Protein AF-A0A2S8IQ41-F1 (afdb_monomer_lite)

Foldseek 3Di:
DDDDDDDDDDPPDPPPDDDPDDDDDDDPVRVCVVPPDDDDDPDDVVQLDDLVVVLVVCCDPPNPDPDPVVSVVVSVLSVLVVVLLVVFDDNTSVNSCVRQCLVVDPHSVVSSDPPPPVPPPPPD

Structure (mmCIF, N/CA/C/O backbone):
data_AF-A0A2S8IQ41-F1
#
_entry.id   AF-A0A2S8IQ41-F1
#
loop_
_atom_site.group_PDB
_atom_site.id
_atom_site.type_symbol
_atom_site.label_atom_id
_atom_site.label_alt_id
_atom_site.label_comp_id
_atom_site.label_asym_id
_atom_site.label_entity_id
_atom_site.label_seq_id
_atom_site.pdbx_PDB_ins_code
_atom_site.Cartn_x
_atom_site.Cartn_y
_atom_site.Cartn_z
_atom_site.occupancy
_atom_site.B_iso_or_equiv
_atom_site.auth_seq_id
_atom_site.auth_comp_id
_atom_site.auth_asym_id
_atom_site.auth_atom_id
_atom_site.pdbx_PDB_model_num
ATOM 1 N N . MET A 1 1 ? 33.871 23.250 96.349 1.00 35.62 1 MET A N 1
ATOM 2 C CA . MET A 1 1 ? 34.545 22.474 95.289 1.00 35.62 1 MET A CA 1
ATOM 3 C C . MET A 1 1 ? 33.734 22.631 94.008 1.00 35.62 1 MET A C 1
ATOM 5 O O . MET A 1 1 ? 32.622 22.134 93.955 1.00 35.62 1 MET A O 1
ATOM 9 N N . THR A 1 2 ? 34.236 23.470 93.092 1.00 36.25 2 THR A N 1
ATOM 10 C CA . THR A 1 2 ? 34.365 23.299 91.620 1.00 36.25 2 THR A CA 1
ATOM 11 C C . THR A 1 2 ? 33.747 22.002 91.050 1.00 36.25 2 THR A C 1
ATOM 13 O O . THR A 1 2 ? 33.985 20.958 91.639 1.00 36.25 2 THR A O 1
ATOM 16 N N . ASN A 1 3 ? 33.025 21.918 89.925 1.00 27.91 3 ASN A N 1
ATOM 17 C CA . ASN A 1 3 ? 32.795 22.794 88.769 1.00 27.91 3 ASN A CA 1
ATOM 18 C C . ASN A 1 3 ? 31.501 22.368 88.035 1.00 27.91 3 ASN A C 1
ATOM 20 O O . ASN A 1 3 ? 30.958 21.300 88.307 1.00 27.91 3 ASN A O 1
ATOM 24 N N . ALA A 1 4 ? 31.081 23.202 87.085 1.00 39.66 4 ALA A N 1
ATOM 25 C CA . ALA A 1 4 ? 29.966 23.041 86.150 1.00 39.66 4 ALA A CA 1
ATOM 26 C C . ALA A 1 4 ? 29.995 21.767 85.280 1.00 39.66 4 ALA A C 1
ATOM 28 O O . ALA A 1 4 ? 31.073 21.279 84.955 1.00 39.66 4 ALA A O 1
ATOM 29 N N . ASP A 1 5 ? 28.823 21.351 84.782 1.00 33.94 5 ASP A N 1
ATOM 30 C CA . ASP A 1 5 ? 28.683 20.900 83.391 1.00 33.94 5 ASP A CA 1
ATOM 31 C C . ASP A 1 5 ? 27.262 21.173 82.862 1.00 33.94 5 ASP A C 1
ATOM 33 O O . ASP A 1 5 ? 26.278 21.149 83.604 1.00 33.94 5 ASP A O 1
ATOM 37 N N . SER A 1 6 ? 27.191 21.523 81.582 1.00 39.38 6 SER A N 1
ATOM 38 C CA . SER A 1 6 ? 26.037 22.088 80.888 1.00 39.38 6 SER A CA 1
ATOM 39 C C . SER A 1 6 ? 25.515 21.072 79.887 1.00 39.38 6 SER A C 1
ATOM 41 O O . SER A 1 6 ? 26.280 20.649 79.029 1.00 39.38 6 SER A O 1
ATOM 43 N N . GLN A 1 7 ? 24.212 20.792 79.861 1.00 41.09 7 GLN A N 1
ATOM 44 C CA . GLN A 1 7 ? 23.567 20.314 78.635 1.00 41.09 7 GLN A CA 1
ATOM 45 C C . GLN A 1 7 ? 22.156 20.888 78.517 1.00 41.09 7 GLN A C 1
ATOM 47 O O . GLN A 1 7 ? 21.250 20.597 79.295 1.00 41.09 7 GLN A O 1
ATOM 52 N N . VAL A 1 8 ? 22.017 21.730 77.500 1.00 38.09 8 VAL A N 1
ATOM 53 C CA . VAL A 1 8 ? 20.780 22.273 76.955 1.00 38.09 8 VAL A CA 1
ATOM 54 C C . VAL A 1 8 ? 20.160 21.176 76.091 1.00 38.09 8 VAL A C 1
ATOM 56 O O . VAL A 1 8 ? 20.741 20.811 75.073 1.00 38.09 8 VAL A O 1
ATOM 59 N N . LEU A 1 9 ? 18.995 20.644 76.463 1.00 38.97 9 LEU A N 1
ATOM 60 C CA . LEU A 1 9 ? 18.209 19.804 75.558 1.00 38.97 9 LEU A CA 1
ATOM 61 C C . LEU A 1 9 ? 17.144 20.673 74.892 1.00 38.97 9 LEU A C 1
ATOM 63 O O . LEU A 1 9 ? 16.112 20.996 75.476 1.00 38.97 9 LEU A O 1
ATOM 67 N N . LEU A 1 10 ? 17.467 21.079 73.661 1.00 37.62 10 LEU A N 1
ATOM 68 C CA . LEU A 1 10 ? 16.552 21.645 72.679 1.00 37.62 10 LEU A CA 1
ATOM 69 C C . LEU A 1 10 ? 15.316 20.745 72.555 1.00 37.62 10 LEU A C 1
ATOM 71 O O . LEU A 1 10 ? 15.414 19.593 72.129 1.00 37.62 10 LEU A O 1
ATOM 75 N N . THR A 1 11 ? 14.144 21.298 72.853 1.00 39.16 11 THR A N 1
ATOM 76 C CA . TH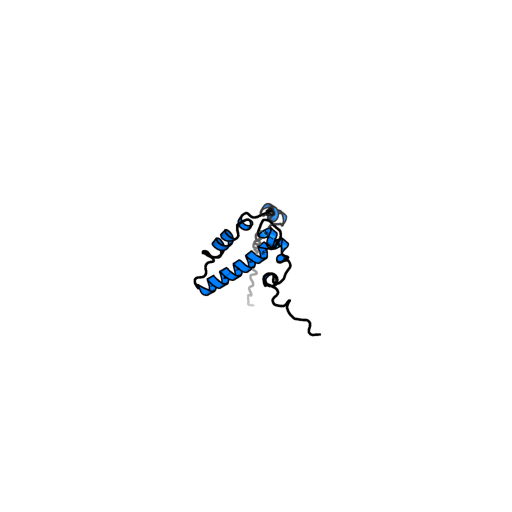R A 1 11 ? 12.862 20.747 72.418 1.00 39.16 11 THR A CA 1
ATOM 77 C C . THR A 1 11 ? 12.813 20.835 70.893 1.00 39.16 11 THR A C 1
ATOM 79 O O . THR A 1 11 ? 12.458 21.868 70.328 1.00 39.16 11 THR A O 1
ATOM 82 N N . GLY A 1 12 ? 13.223 19.765 70.214 1.00 38.81 12 GLY A N 1
ATOM 83 C CA . GLY A 1 12 ? 12.974 19.587 68.791 1.00 38.81 12 GLY A CA 1
ATOM 84 C C . GLY A 1 12 ? 11.474 19.435 68.581 1.00 38.81 12 GLY A C 1
ATOM 85 O O . GLY A 1 12 ? 10.923 18.357 6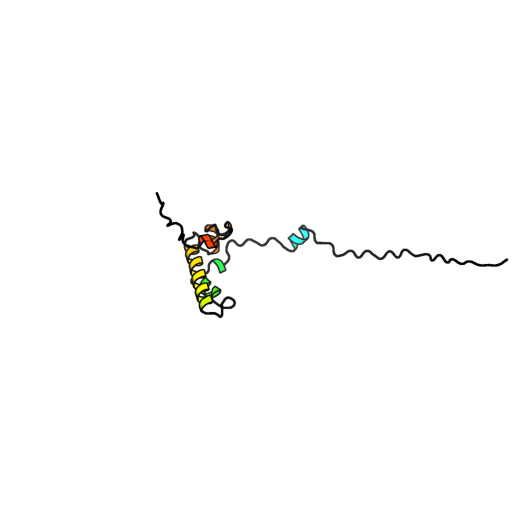8.787 1.00 38.81 12 GLY A O 1
ATOM 86 N N . ALA A 1 13 ? 10.809 20.530 68.216 1.00 42.66 13 ALA A N 1
ATOM 87 C CA . ALA A 1 13 ? 9.475 20.476 67.653 1.00 42.66 13 ALA A CA 1
ATOM 88 C C . ALA A 1 13 ? 9.512 19.526 66.448 1.00 42.66 13 ALA A C 1
ATOM 90 O O . ALA A 1 13 ? 10.299 19.717 65.521 1.00 42.66 13 ALA A O 1
ATOM 91 N N . THR A 1 14 ? 8.684 18.485 66.478 1.00 43.66 14 THR A N 1
ATOM 92 C CA . THR A 1 14 ? 8.360 17.675 65.306 1.00 43.66 14 THR A CA 1
ATOM 93 C C . THR A 1 14 ? 7.646 18.565 64.295 1.00 43.66 14 THR A C 1
ATOM 95 O O . THR A 1 14 ? 6.417 18.645 64.286 1.00 43.66 14 THR A O 1
ATOM 98 N N . ASP A 1 15 ? 8.423 19.255 63.463 1.00 43.09 15 ASP A N 1
ATOM 99 C CA . ASP A 1 15 ? 7.937 19.867 62.235 1.00 43.09 15 ASP A CA 1
ATOM 100 C C . ASP A 1 15 ? 7.572 18.726 61.280 1.00 43.09 15 ASP A C 1
ATOM 102 O O . ASP A 1 15 ? 8.413 18.115 60.617 1.00 43.09 15 ASP A O 1
ATOM 106 N N . THR A 1 16 ? 6.298 18.341 61.312 1.00 48.59 16 THR A N 1
ATOM 107 C CA . THR A 1 16 ? 5.740 17.403 60.343 1.00 48.59 16 THR A CA 1
ATOM 108 C C . THR A 1 16 ? 5.569 18.176 59.045 1.00 48.59 16 THR A C 1
ATOM 110 O O . THR A 1 16 ? 4.536 18.804 58.817 1.00 48.59 16 THR A O 1
ATOM 113 N N . ALA A 1 17 ? 6.598 18.145 58.199 1.00 53.59 17 ALA A N 1
ATOM 114 C CA . ALA A 1 17 ? 6.483 18.594 56.822 1.00 53.59 17 ALA A CA 1
ATOM 115 C C . ALA A 1 17 ? 5.286 17.876 56.159 1.00 53.59 17 ALA A C 1
ATOM 117 O O . ALA A 1 17 ? 5.178 16.648 56.269 1.00 53.59 17 ALA A O 1
ATOM 118 N N . PRO A 1 18 ? 4.367 18.587 55.481 1.00 54.59 18 PRO A N 1
ATOM 119 C CA . PRO A 1 18 ? 3.251 17.937 54.815 1.00 54.59 18 PRO A CA 1
ATOM 120 C C . PRO A 1 18 ? 3.789 17.052 53.690 1.00 54.59 18 PRO A C 1
ATOM 122 O O . PRO A 1 18 ? 4.511 17.505 52.799 1.00 54.59 18 PRO A O 1
ATOM 125 N N . ALA A 1 19 ? 3.421 15.771 53.728 1.00 59.91 19 ALA A N 1
ATOM 126 C CA . ALA A 1 19 ? 3.665 14.845 52.637 1.00 59.91 19 ALA A CA 1
ATOM 127 C C . ALA A 1 19 ? 3.055 15.429 51.354 1.00 59.91 19 ALA A C 1
ATOM 129 O O . ALA A 1 19 ? 1.835 15.551 51.224 1.00 59.91 19 ALA A O 1
ATOM 130 N N . THR A 1 20 ? 3.910 15.814 50.406 1.00 56.78 20 THR A N 1
ATOM 131 C CA . THR A 1 20 ? 3.473 16.251 49.081 1.00 56.78 20 THR A CA 1
ATOM 132 C C . THR A 1 20 ? 2.843 15.049 48.390 1.00 56.78 20 THR A C 1
ATOM 134 O O . THR A 1 20 ? 3.527 14.164 47.879 1.00 56.78 20 THR A O 1
ATOM 137 N N . THR A 1 21 ? 1.515 14.990 48.428 1.00 63.25 21 THR A N 1
ATOM 138 C CA . THR A 1 21 ? 0.736 14.008 47.681 1.00 63.25 21 THR A CA 1
ATOM 139 C C . THR A 1 21 ? 0.856 14.389 46.211 1.00 63.25 21 THR A C 1
ATOM 141 O O . THR A 1 21 ? 0.283 15.385 45.774 1.00 63.25 21 THR A O 1
ATOM 144 N N . GLY A 1 22 ? 1.661 13.640 45.454 1.00 65.94 22 GLY A N 1
ATOM 145 C CA . GLY A 1 22 ? 1.696 13.770 43.999 1.00 65.94 22 GLY A CA 1
ATOM 146 C C . GLY A 1 22 ? 0.293 13.560 43.410 1.00 65.94 22 GLY A C 1
ATOM 147 O O . GLY A 1 22 ? -0.539 12.901 44.040 1.00 65.94 22 GLY A O 1
ATOM 148 N N . PRO A 1 23 ? -0.006 14.111 42.222 1.00 71.94 23 PRO A N 1
ATOM 149 C CA . PRO A 1 23 ? -1.334 13.992 41.636 1.00 71.94 23 PRO A CA 1
ATOM 150 C C . PRO A 1 23 ? -1.726 12.515 41.509 1.00 71.94 23 PRO A C 1
ATOM 152 O O . PRO A 1 23 ? -0.977 11.698 40.967 1.00 71.94 23 PRO A O 1
ATOM 155 N N . ALA A 1 24 ? -2.900 12.174 42.043 1.00 78.69 24 ALA A N 1
ATOM 156 C CA . ALA A 1 24 ? -3.437 10.825 41.973 1.00 78.69 24 ALA A CA 1
ATOM 157 C C . ALA A 1 24 ? -3.587 10.403 40.505 1.00 78.69 24 ALA A C 1
ATOM 159 O O . ALA A 1 24 ? -4.103 11.158 39.678 1.00 78.69 24 ALA A O 1
ATOM 160 N N . LYS A 1 25 ? -3.128 9.190 40.174 1.00 85.19 25 LYS A N 1
ATOM 161 C CA . LYS A 1 25 ? -3.297 8.646 38.824 1.00 85.19 25 LYS A CA 1
ATOM 162 C C . LYS A 1 25 ? -4.793 8.495 38.527 1.00 85.19 25 LYS A C 1
ATOM 164 O O . LYS A 1 25 ? -5.523 7.997 39.387 1.00 85.19 25 LYS A O 1
ATOM 169 N N . PRO A 1 26 ? -5.249 8.885 37.329 1.00 86.38 26 PRO A N 1
ATOM 170 C CA . PRO A 1 26 ? -6.642 8.727 36.954 1.00 86.38 26 PRO A CA 1
ATOM 171 C C . PRO A 1 26 ? -7.038 7.251 36.932 1.00 86.38 26 PRO A C 1
ATOM 173 O O . PRO A 1 26 ? -6.266 6.376 36.535 1.00 86.38 26 PRO A O 1
ATOM 176 N N . THR A 1 27 ? -8.264 6.983 37.366 1.00 91.44 27 THR A N 1
ATOM 177 C CA . THR A 1 27 ? -8.857 5.643 37.323 1.00 91.44 27 THR A CA 1
ATOM 178 C C . THR A 1 27 ? -9.154 5.222 35.882 1.00 91.44 27 THR A C 1
ATOM 180 O O . THR A 1 27 ? -9.333 6.061 34.999 1.00 91.44 27 THR A O 1
ATOM 183 N N . GLY A 1 28 ? -9.283 3.914 35.633 1.00 89.06 28 GLY A N 1
ATOM 184 C CA . GLY A 1 28 ? -9.660 3.403 34.308 1.00 89.06 28 GLY A CA 1
ATOM 185 C C . GLY A 1 28 ? -10.984 3.981 33.786 1.00 89.06 28 GLY A C 1
ATOM 186 O O . GLY A 1 28 ? -11.098 4.278 32.602 1.00 89.06 28 GLY A O 1
ATOM 187 N N . ALA A 1 29 ? -11.954 4.234 34.671 1.00 90.12 29 ALA A N 1
ATOM 188 C CA . ALA A 1 29 ? -13.215 4.882 34.310 1.00 90.12 29 ALA A CA 1
ATOM 189 C C . ALA A 1 29 ? -13.018 6.342 33.870 1.00 90.12 29 ALA A C 1
ATOM 191 O O . ALA A 1 29 ? -13.592 6.763 32.870 1.00 90.12 29 ALA A O 1
ATOM 192 N N . GLN A 1 30 ? -12.164 7.103 34.567 1.00 93.62 30 GLN A N 1
ATOM 193 C CA . GLN A 1 30 ? -11.811 8.468 34.157 1.00 93.62 30 GLN A CA 1
ATOM 194 C C . GLN A 1 30 ? -11.106 8.476 32.796 1.00 93.62 30 GLN A C 1
ATOM 196 O O . GLN A 1 30 ? -11.421 9.311 31.952 1.00 93.62 30 GLN A O 1
ATOM 201 N N . LEU A 1 31 ? -10.219 7.506 32.548 1.00 93.12 31 LEU A N 1
ATOM 202 C CA . LEU A 1 31 ? -9.566 7.349 31.249 1.00 93.12 31 LEU A CA 1
ATOM 203 C C . LEU A 1 31 ? -10.558 7.019 30.131 1.00 93.12 31 LEU A C 1
ATOM 205 O O . LEU A 1 31 ? -10.435 7.591 29.057 1.00 93.12 31 LEU A O 1
ATOM 209 N N . LEU A 1 32 ? -11.551 6.159 30.362 1.00 92.06 32 LEU A N 1
ATOM 210 C CA . LEU A 1 32 ? -12.576 5.848 29.354 1.00 92.06 32 LEU A CA 1
ATOM 211 C C . LEU A 1 32 ? -13.488 7.042 29.050 1.00 92.06 32 LEU A C 1
ATOM 213 O O . LEU A 1 32 ? -13.902 7.213 27.905 1.00 92.06 32 LEU A O 1
ATOM 217 N N . THR A 1 33 ? -13.767 7.887 30.044 1.00 92.56 33 THR A N 1
ATOM 218 C CA . THR A 1 33 ? -14.503 9.142 29.834 1.00 92.56 33 THR A CA 1
ATOM 219 C C . THR A 1 33 ? -13.698 10.131 28.989 1.00 92.56 33 THR A C 1
ATOM 221 O O . THR A 1 33 ? -14.260 10.793 28.120 1.00 92.56 33 THR A O 1
ATOM 224 N N . TRP A 1 34 ? -12.386 10.241 29.219 1.00 94.81 34 TRP A N 1
ATOM 225 C CA . TRP A 1 34 ? -11.517 11.152 28.459 1.00 94.81 34 TRP A CA 1
ATOM 226 C C . TRP A 1 34 ? -11.118 10.609 27.085 1.00 94.81 34 TRP A C 1
ATOM 228 O O . TRP A 1 34 ? -10.917 11.379 26.147 1.00 94.81 34 TRP A O 1
ATOM 238 N N . PHE A 1 35 ? -11.014 9.290 26.963 1.00 92.25 35 PHE A N 1
ATOM 239 C CA . PHE A 1 35 ? -10.594 8.578 25.764 1.00 92.25 35 PHE A CA 1
ATOM 240 C C . PHE A 1 35 ? -11.631 7.505 25.424 1.00 92.25 35 PHE A C 1
ATOM 242 O O . PHE A 1 35 ? -11.372 6.311 25.617 1.00 92.25 35 PHE A O 1
ATOM 249 N N . PRO A 1 36 ? -12.813 7.907 24.920 1.00 91.62 36 PRO A N 1
ATOM 250 C CA . PRO A 1 36 ? -13.804 6.944 24.469 1.00 91.62 36 PRO A CA 1
ATOM 251 C C . PRO A 1 36 ? -13.198 6.025 23.391 1.00 91.62 36 PRO A C 1
ATOM 253 O O . PRO A 1 36 ? -12.345 6.475 22.611 1.00 91.62 36 PRO A O 1
ATOM 256 N N . PRO A 1 37 ? -13.618 4.745 23.316 1.00 88.75 37 PRO A N 1
ATOM 257 C CA . PRO A 1 37 ? -13.144 3.821 22.294 1.00 88.75 37 PRO A CA 1
ATOM 258 C C . PRO A 1 37 ? -13.282 4.429 20.900 1.00 88.75 37 PRO A C 1
ATOM 260 O O . PR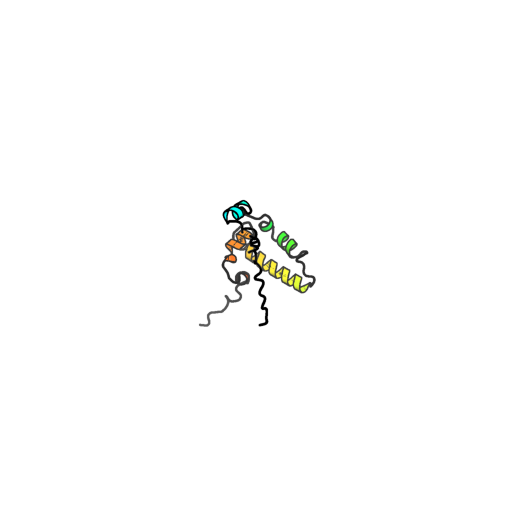O A 1 37 ? -14.341 4.945 20.537 1.00 88.75 37 PRO A O 1
ATOM 263 N N . ARG A 1 38 ? -12.207 4.380 20.106 1.00 87.56 38 ARG A N 1
ATOM 264 C CA . ARG A 1 38 ? -12.266 4.884 18.733 1.00 87.56 38 ARG A CA 1
ATOM 265 C C . ARG A 1 38 ? -13.268 4.033 17.948 1.00 87.56 38 ARG A C 1
ATOM 267 O O . ARG A 1 38 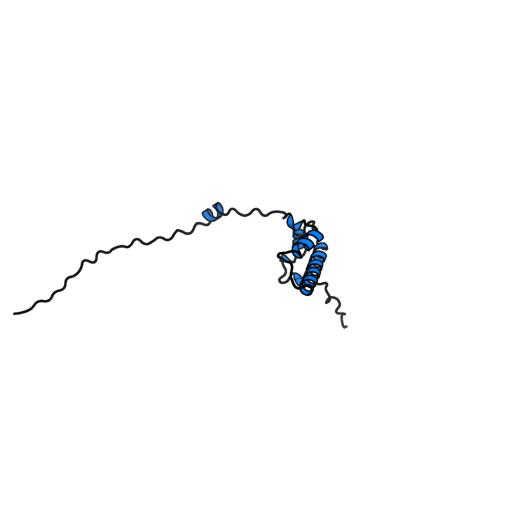? -13.143 2.806 17.978 1.00 87.56 38 ARG A O 1
ATOM 274 N N . PRO A 1 39 ? -14.227 4.644 17.234 1.00 83.75 39 PRO A N 1
ATOM 275 C CA . PRO A 1 39 ? -15.081 3.887 16.337 1.00 83.75 39 PRO A CA 1
ATOM 276 C C . PRO A 1 39 ? -14.207 3.190 15.290 1.00 83.75 39 PRO A C 1
ATOM 278 O O . PRO A 1 39 ? -13.301 3.794 14.710 1.00 83.75 39 PRO A O 1
ATOM 281 N N . VAL A 1 40 ? -14.462 1.903 15.069 1.00 79.31 40 VAL A N 1
ATOM 282 C CA . VAL A 1 40 ? -13.758 1.125 14.050 1.00 79.31 40 VAL A CA 1
ATOM 283 C C . VAL A 1 40 ? -14.421 1.413 12.709 1.00 79.31 40 VAL A C 1
ATOM 285 O O . VAL A 1 40 ? -15.519 0.932 12.439 1.00 79.31 40 VAL A O 1
ATOM 288 N N . SER A 1 41 ? -13.774 2.221 11.868 1.00 80.06 41 SER A N 1
ATOM 289 C CA . SER A 1 41 ? -14.287 2.507 10.525 1.00 80.06 41 SER A CA 1
ATOM 290 C C . SER A 1 41 ? -14.320 1.237 9.669 1.00 80.06 41 SER A C 1
ATOM 292 O O . SER A 1 41 ? -13.331 0.502 9.602 1.00 80.06 41 SER A O 1
ATOM 294 N N . ALA A 1 42 ? -15.442 1.006 8.982 1.00 75.56 42 ALA A N 1
ATOM 295 C CA . ALA A 1 42 ? -15.631 -0.150 8.101 1.00 75.56 42 ALA A CA 1
ATOM 296 C C . ALA A 1 42 ? -14.713 -0.111 6.863 1.00 75.56 42 ALA A C 1
ATOM 298 O O . ALA A 1 42 ? -14.169 -1.143 6.465 1.00 75.56 42 ALA A O 1
ATOM 299 N N . SER A 1 43 ? -14.498 1.080 6.299 1.00 75.38 43 SER A N 1
ATOM 300 C CA . SER A 1 43 ? -13.510 1.362 5.256 1.00 75.38 43 SER A CA 1
ATOM 301 C C . SER A 1 43 ? -12.865 2.724 5.495 1.00 75.38 43 SER A C 1
ATOM 303 O O . SER A 1 43 ? -13.353 3.544 6.281 1.00 75.38 43 SER A O 1
ATOM 305 N N . TRP A 1 44 ? -11.704 2.937 4.882 1.00 83.69 44 TRP A N 1
ATOM 306 C CA . TRP A 1 44 ? -10.982 4.203 4.921 1.00 83.69 44 TRP A CA 1
ATOM 307 C C . TRP A 1 44 ? -10.898 4.704 3.477 1.00 83.69 44 TRP A C 1
ATOM 309 O O . TRP A 1 44 ? -10.373 3.966 2.650 1.00 83.69 44 TRP A O 1
ATOM 319 N N . PRO A 1 45 ? -11.324 5.935 3.141 1.00 84.38 45 PRO A N 1
ATOM 320 C C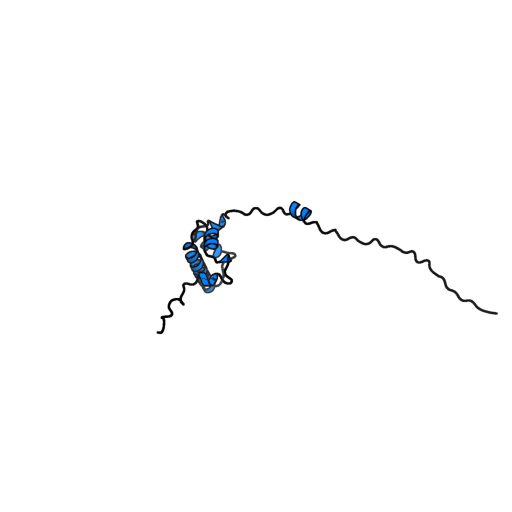A . PRO A 1 45 ? -11.375 6.387 1.743 1.00 84.38 45 PRO A CA 1
ATOM 321 C C . PRO A 1 45 ? -10.045 6.242 0.987 1.00 84.38 45 PRO A C 1
ATOM 323 O O . PRO A 1 45 ? -10.006 5.942 -0.201 1.00 84.38 45 PRO A O 1
ATOM 326 N N . ALA A 1 46 ? -8.917 6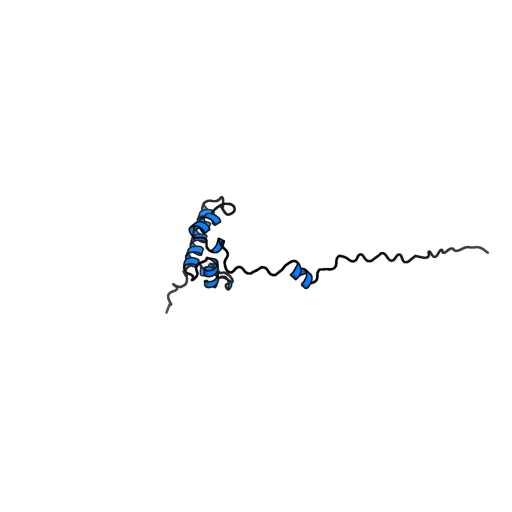.383 1.691 1.00 86.62 46 ALA A N 1
ATOM 327 C CA . ALA A 1 46 ? -7.591 6.192 1.112 1.00 86.62 46 ALA A CA 1
ATOM 328 C C . ALA A 1 46 ? -7.341 4.762 0.587 1.00 86.62 46 ALA A C 1
ATOM 330 O O . ALA A 1 46 ? -6.530 4.590 -0.322 1.00 86.62 46 ALA A O 1
ATOM 331 N N . THR A 1 47 ? -8.017 3.748 1.137 1.00 89.19 47 THR A N 1
ATOM 332 C CA . THR A 1 47 ? -7.866 2.340 0.741 1.00 89.19 47 THR A CA 1
ATOM 333 C C . THR A 1 47 ? -8.747 1.967 -0.449 1.00 89.19 47 THR A C 1
ATOM 335 O O . THR A 1 47 ? -8.539 0.912 -1.038 1.00 89.19 47 THR A O 1
ATOM 338 N N . GLU A 1 48 ? -9.669 2.838 -0.854 1.00 92.44 48 GLU A N 1
ATOM 339 C CA . GLU A 1 48 ? -10.486 2.700 -2.070 1.00 92.44 48 GLU A CA 1
ATOM 340 C C . GLU A 1 48 ? -9.822 3.355 -3.294 1.00 92.44 48 GLU A C 1
ATOM 342 O O . GLU A 1 48 ? -10.311 3.245 -4.414 1.00 92.44 48 GLU A O 1
ATOM 347 N N . ALA A 1 49 ? -8.678 4.019 -3.097 1.00 94.44 49 ALA A N 1
ATOM 348 C CA . ALA A 1 49 ? -7.940 4.675 -4.166 1.00 94.44 49 ALA A CA 1
ATOM 349 C C . ALA A 1 49 ? -7.539 3.695 -5.276 1.00 94.44 49 ALA A C 1
ATOM 351 O O . ALA A 1 49 ? -7.127 2.563 -5.020 1.00 94.44 49 ALA A O 1
ATOM 352 N N . SER A 1 50 ? -7.565 4.148 -6.522 1.00 94.25 50 SER A N 1
ATOM 353 C CA . SER A 1 50 ? -7.110 3.352 -7.658 1.00 94.25 50 SER A CA 1
ATOM 354 C C . SER A 1 50 ? -5.612 3.029 -7.574 1.00 94.25 50 SER A C 1
ATOM 356 O O . SER A 1 50 ? -4.819 3.702 -6.908 1.00 94.25 50 SER A O 1
ATOM 358 N N . ARG A 1 51 ? -5.182 2.014 -8.333 1.00 94.62 51 ARG A N 1
ATOM 359 C CA . ARG A 1 51 ? -3.760 1.646 -8.462 1.00 94.62 51 ARG A CA 1
ATOM 360 C C . ARG A 1 51 ? -2.885 2.839 -8.870 1.00 94.62 51 ARG A C 1
ATOM 362 O O . ARG A 1 51 ? -1.780 2.989 -8.354 1.00 94.62 51 ARG A O 1
ATOM 369 N N . ALA A 1 52 ? -3.367 3.666 -9.799 1.00 94.94 52 ALA A N 1
ATOM 370 C CA . ALA A 1 52 ? -2.636 4.829 -10.292 1.00 94.94 52 ALA A CA 1
ATOM 371 C C . ALA A 1 52 ? -2.483 5.904 -9.208 1.00 94.94 52 ALA A C 1
ATOM 373 O O . ALA A 1 52 ? -1.390 6.438 -9.031 1.00 94.94 52 ALA A O 1
ATOM 374 N N . GLU A 1 53 ? -3.540 6.167 -8.439 1.00 95.88 53 GLU A N 1
ATOM 375 C CA . GLU A 1 53 ? -3.492 7.120 -7.327 1.00 95.88 53 GLU A CA 1
ATOM 376 C C . GLU A 1 53 ? -2.545 6.660 -6.218 1.00 95.88 53 GLU A C 1
ATOM 378 O O . GLU A 1 53 ? -1.780 7.471 -5.696 1.00 95.88 53 GLU A O 1
ATOM 383 N N . VAL A 1 54 ? -2.541 5.364 -5.884 1.00 94.88 54 VAL A N 1
ATOM 384 C CA . VAL A 1 54 ? -1.588 4.812 -4.907 1.00 94.88 54 VAL A CA 1
ATOM 385 C C . VAL A 1 54 ? -0.150 4.985 -5.392 1.00 94.88 54 VAL A C 1
ATOM 387 O O . VAL A 1 54 ? 0.688 5.486 -4.645 1.00 94.88 54 VAL A O 1
ATOM 390 N N . LEU A 1 55 ? 0.141 4.630 -6.648 1.00 94.88 55 LEU A N 1
ATOM 391 C CA . LEU A 1 55 ? 1.475 4.819 -7.228 1.00 94.88 55 LEU A CA 1
ATOM 392 C C . LEU A 1 55 ? 1.897 6.289 -7.221 1.00 94.88 55 LEU A C 1
ATOM 394 O O . LEU A 1 55 ? 3.020 6.590 -6.826 1.00 94.88 55 LEU A O 1
ATOM 398 N N . GLY A 1 56 ? 1.004 7.192 -7.631 1.00 95.38 56 GLY A N 1
ATOM 399 C CA . GLY A 1 56 ? 1.274 8.626 -7.662 1.00 95.38 56 GLY A CA 1
ATOM 400 C C . GLY A 1 56 ? 1.636 9.164 -6.282 1.00 95.38 56 GLY A C 1
ATOM 401 O O . GLY A 1 56 ? 2.638 9.860 -6.145 1.00 95.38 56 GLY A O 1
ATOM 402 N N . ARG A 1 57 ? 0.882 8.782 -5.245 1.00 94.44 57 ARG A N 1
ATOM 403 C CA . ARG A 1 57 ? 1.157 9.194 -3.861 1.00 94.44 57 ARG A CA 1
ATOM 404 C C . ARG A 1 57 ? 2.489 8.639 -3.361 1.00 94.44 57 ARG A C 1
ATOM 406 O O . ARG A 1 57 ? 3.335 9.417 -2.944 1.00 94.44 57 ARG A O 1
ATOM 413 N N . VAL A 1 58 ? 2.709 7.324 -3.444 1.00 93.38 58 VAL A N 1
ATOM 414 C CA . VAL A 1 58 ? 3.886 6.671 -2.828 1.00 93.38 58 VAL A CA 1
ATOM 415 C C . VAL A 1 58 ? 5.200 7.005 -3.549 1.00 93.38 58 VAL A C 1
ATOM 417 O O . VAL A 1 58 ? 6.268 6.939 -2.943 1.00 93.38 58 VAL A O 1
ATOM 420 N N . LEU A 1 59 ? 5.150 7.376 -4.830 1.00 95.75 59 LEU A N 1
ATOM 421 C CA . LEU A 1 59 ? 6.339 7.776 -5.595 1.00 95.75 59 LEU A CA 1
ATOM 422 C C . LEU A 1 59 ? 6.623 9.284 -5.554 1.00 95.75 59 LEU A C 1
ATOM 424 O O . LEU A 1 59 ? 7.632 9.719 -6.109 1.00 95.75 59 LEU A O 1
ATOM 428 N N . SER A 1 60 ? 5.767 10.064 -4.894 1.00 95.75 60 SER A N 1
ATOM 429 C CA . SER A 1 60 ? 5.908 11.515 -4.745 1.00 95.75 60 SER A CA 1
ATOM 430 C C . SER A 1 60 ? 6.476 11.889 -3.374 1.00 95.75 60 SER A C 1
ATOM 432 O O . SER A 1 60 ? 6.506 11.076 -2.450 1.00 95.75 60 SER A O 1
ATOM 434 N N . ALA A 1 61 ? 6.938 13.133 -3.223 1.00 93.50 61 ALA A N 1
ATOM 435 C CA . ALA A 1 61 ? 7.363 13.665 -1.928 1.00 93.50 61 ALA A CA 1
ATOM 436 C C . ALA A 1 61 ? 6.233 13.551 -0.872 1.00 93.50 61 ALA A C 1
ATOM 438 O O . ALA A 1 61 ? 5.064 13.722 -1.224 1.00 93.50 61 ALA A O 1
ATOM 439 N N . PRO A 1 62 ? 6.550 13.268 0.409 1.00 94.00 62 PRO A N 1
ATOM 440 C CA . PRO A 1 62 ? 7.890 13.142 1.002 1.00 94.00 62 PRO A CA 1
ATOM 441 C C . PRO A 1 62 ? 8.525 11.749 0.841 1.00 94.00 62 PRO A C 1
ATOM 443 O O . PRO A 1 62 ? 9.595 11.495 1.384 1.00 94.00 62 PRO A O 1
ATOM 446 N N . TRP A 1 63 ? 7.879 10.829 0.123 1.00 94.12 63 TRP A N 1
ATOM 447 C CA . TRP A 1 63 ? 8.363 9.456 -0.051 1.00 94.12 63 TRP A CA 1
ATOM 448 C C . TRP A 1 63 ? 9.192 9.266 -1.319 1.00 94.12 63 TRP A C 1
ATOM 450 O O . TRP A 1 63 ? 9.670 8.165 -1.576 1.00 94.12 63 TRP A O 1
ATOM 460 N N . ALA A 1 64 ? 9.387 10.299 -2.129 1.00 94.88 64 ALA A N 1
ATOM 461 C CA . ALA A 1 64 ? 10.312 10.215 -3.242 1.00 94.88 64 ALA A CA 1
ATOM 462 C C . ALA A 1 64 ? 11.753 10.060 -2.720 1.00 94.88 64 ALA A C 1
ATOM 464 O O . ALA A 1 64 ? 12.169 10.766 -1.808 1.00 94.88 64 ALA A O 1
ATOM 465 N N . LEU A 1 65 ? 12.504 9.114 -3.282 1.00 95.75 65 LEU A N 1
ATOM 466 C CA . LEU A 1 65 ? 13.949 8.999 -3.100 1.00 95.75 65 LEU A CA 1
ATOM 467 C C . LEU A 1 65 ? 14.678 9.852 -4.145 1.00 95.75 65 LEU A C 1
ATOM 469 O O . LEU A 1 65 ? 14.270 9.891 -5.305 1.00 95.75 65 LEU A O 1
ATOM 473 N N . ASP A 1 66 ? 15.798 10.455 -3.755 1.00 96.19 66 ASP A N 1
ATOM 474 C CA . ASP A 1 66 ? 16.611 11.270 -4.669 1.00 96.19 66 ASP A CA 1
ATOM 475 C C . ASP A 1 66 ? 17.400 10.417 -5.670 1.00 96.19 66 ASP A C 1
ATOM 477 O O . ASP A 1 66 ? 17.685 10.842 -6.787 1.00 96.19 66 ASP A O 1
ATOM 481 N N . ASN A 1 67 ? 17.751 9.185 -5.285 1.00 97.19 67 ASN A N 1
ATOM 482 C CA . ASN A 1 67 ? 18.493 8.274 -6.148 1.00 97.19 67 ASN A CA 1
ATOM 483 C C . ASN A 1 67 ? 17.563 7.617 -7.196 1.00 97.19 67 ASN A C 1
ATOM 485 O O . ASN A 1 67 ? 16.659 6.866 -6.807 1.00 97.19 67 ASN A O 1
ATOM 489 N N . PRO A 1 68 ? 17.814 7.793 -8.512 1.00 96.06 68 PRO A N 1
ATOM 490 C CA . PRO A 1 68 ? 16.945 7.252 -9.560 1.00 96.06 68 PRO A CA 1
ATOM 491 C C . PRO A 1 68 ? 16.847 5.719 -9.577 1.00 96.06 68 PRO A C 1
ATOM 493 O O . PRO A 1 68 ? 15.766 5.171 -9.791 1.00 96.06 68 PRO A O 1
ATOM 496 N N . ASN A 1 69 ? 17.945 5.007 -9.306 1.00 97.31 69 ASN A N 1
ATOM 497 C CA . ASN A 1 69 ? 17.955 3.540 -9.291 1.00 97.31 69 ASN A CA 1
ATOM 498 C C . ASN A 1 69 ? 17.159 2.994 -8.099 1.00 97.31 69 ASN A C 1
ATOM 500 O O . ASN A 1 69 ? 16.381 2.042 -8.235 1.00 97.31 69 ASN A O 1
ATOM 504 N N . SER A 1 70 ? 17.298 3.633 -6.937 1.00 96.25 70 SER A N 1
ATOM 505 C CA . SER A 1 70 ? 16.501 3.306 -5.754 1.00 96.25 70 SER A CA 1
ATOM 506 C C . SER A 1 70 ? 15.018 3.608 -5.980 1.00 96.25 70 SER A C 1
ATOM 508 O O . SER A 1 70 ? 14.170 2.798 -5.598 1.00 96.25 70 SER A O 1
ATOM 510 N N . GLN A 1 71 ? 14.685 4.714 -6.659 1.00 96.88 71 GLN A N 1
ATOM 511 C CA . GLN A 1 71 ? 13.303 5.022 -7.045 1.00 96.88 71 GLN A CA 1
ATOM 512 C C . GLN A 1 71 ? 12.711 3.996 -7.994 1.00 96.88 71 GLN A C 1
ATOM 514 O O . GLN A 1 71 ? 11.571 3.565 -7.813 1.00 96.88 71 GLN A O 1
ATOM 519 N N . GLN A 1 72 ? 13.483 3.575 -8.991 1.00 96.50 72 GLN A N 1
ATOM 520 C CA . GLN A 1 72 ? 13.029 2.569 -9.935 1.00 96.50 72 GLN A CA 1
ATOM 521 C C . GLN A 1 72 ? 12.777 1.231 -9.231 1.00 96.50 72 GLN A C 1
ATOM 523 O O . GLN A 1 72 ? 11.731 0.612 -9.433 1.00 96.50 72 GLN A O 1
ATOM 528 N N . THR A 1 73 ? 13.678 0.821 -8.336 1.00 95.25 73 THR A N 1
ATOM 529 C CA . THR A 1 73 ? 13.499 -0.384 -7.510 1.00 95.25 73 THR A CA 1
ATOM 530 C C . THR A 1 73 ? 12.248 -0.280 -6.633 1.00 95.25 73 THR A C 1
ATOM 532 O O . THR A 1 73 ? 11.444 -1.213 -6.582 1.00 95.25 73 THR A O 1
ATOM 535 N N . ARG A 1 74 ? 12.022 0.880 -5.999 1.00 94.75 74 ARG A N 1
ATOM 536 C CA . ARG A 1 74 ? 10.814 1.161 -5.208 1.00 94.75 74 ARG A CA 1
ATOM 537 C C . ARG A 1 74 ? 9.546 1.043 -6.052 1.00 94.75 74 ARG A C 1
ATOM 539 O O . ARG A 1 74 ? 8.611 0.357 -5.642 1.00 94.75 74 ARG A O 1
ATOM 546 N N . ARG A 1 75 ? 9.523 1.650 -7.241 1.00 95.94 75 ARG A N 1
ATOM 547 C CA . ARG A 1 75 ? 8.399 1.556 -8.183 1.00 95.94 75 ARG A CA 1
ATOM 548 C C . ARG A 1 75 ? 8.082 0.104 -8.533 1.00 95.94 75 ARG A C 1
ATOM 550 O O . ARG A 1 75 ? 6.917 -0.281 -8.467 1.00 95.94 75 ARG A O 1
ATOM 557 N N . LEU A 1 76 ? 9.089 -0.699 -8.874 1.00 95.31 76 LEU A N 1
ATOM 558 C CA . LEU A 1 76 ? 8.897 -2.114 -9.210 1.00 95.31 76 LEU A CA 1
ATOM 559 C C . LEU A 1 76 ? 8.348 -2.917 -8.022 1.00 95.31 76 LEU A C 1
ATOM 561 O O . LEU A 1 76 ? 7.394 -3.674 -8.194 1.00 95.31 76 LEU A O 1
ATOM 565 N N . GLY A 1 77 ? 8.878 -2.697 -6.815 1.00 94.19 77 GLY A N 1
ATOM 566 C CA . GLY A 1 77 ? 8.379 -3.342 -5.598 1.00 94.19 77 GLY A CA 1
ATOM 567 C C . GLY A 1 77 ? 6.915 -3.000 -5.299 1.00 94.19 77 GLY A C 1
ATOM 568 O O . GLY A 1 77 ? 6.112 -3.894 -5.041 1.00 94.19 77 GLY A O 1
ATOM 569 N N . ILE A 1 78 ? 6.536 -1.723 -5.407 1.00 95.06 78 ILE A N 1
ATOM 570 C CA . ILE A 1 78 ? 5.144 -1.286 -5.211 1.00 95.06 78 ILE A CA 1
ATOM 571 C C . ILE A 1 78 ? 4.232 -1.915 -6.267 1.00 95.06 78 ILE A C 1
ATOM 573 O O . ILE A 1 78 ? 3.154 -2.407 -5.939 1.00 95.06 78 ILE A O 1
ATOM 577 N N . LEU A 1 79 ? 4.660 -1.943 -7.533 1.00 95.31 79 LEU A N 1
ATOM 578 C CA . LEU A 1 79 ? 3.887 -2.573 -8.601 1.00 95.31 79 LEU A CA 1
ATOM 579 C C . LEU A 1 79 ? 3.667 -4.067 -8.341 1.00 95.31 79 LEU A C 1
ATOM 581 O O . LEU A 1 79 ? 2.555 -4.538 -8.576 1.00 95.31 79 LEU A O 1
ATOM 585 N N . ALA A 1 80 ? 4.679 -4.786 -7.851 1.00 94.62 80 ALA A N 1
ATOM 586 C CA . ALA A 1 80 ? 4.562 -6.202 -7.510 1.00 94.62 80 ALA A CA 1
ATOM 587 C C . ALA A 1 80 ? 3.521 -6.429 -6.403 1.00 94.62 80 ALA A C 1
ATOM 589 O O . ALA A 1 80 ? 2.593 -7.216 -6.590 1.00 94.62 80 ALA A O 1
ATOM 590 N N . VAL A 1 81 ? 3.605 -5.669 -5.305 1.00 95.00 81 VAL A N 1
ATOM 591 C CA . VAL A 1 81 ? 2.647 -5.757 -4.189 1.00 95.00 81 VAL A CA 1
ATOM 592 C C . VAL A 1 81 ? 1.228 -5.413 -4.643 1.00 95.00 81 VAL A C 1
ATOM 594 O O . VAL A 1 81 ? 0.293 -6.152 -4.344 1.00 95.00 81 VAL A O 1
ATOM 597 N N . LEU A 1 82 ? 1.044 -4.330 -5.405 1.00 95.06 82 LEU A N 1
ATOM 598 C CA . LEU A 1 82 ? -0.284 -3.933 -5.884 1.00 95.06 82 LEU A CA 1
ATOM 599 C C . LEU A 1 82 ? -0.869 -4.949 -6.867 1.00 95.06 82 LEU A C 1
ATOM 601 O O . LEU A 1 82 ? -2.067 -5.210 -6.826 1.00 95.06 82 LEU A O 1
ATOM 605 N N . SER A 1 83 ? -0.046 -5.541 -7.738 1.00 94.94 83 SER A N 1
ATOM 606 C CA . SER A 1 83 ? -0.504 -6.595 -8.653 1.00 94.94 83 SER A CA 1
ATOM 607 C C . SER A 1 83 ? -0.932 -7.834 -7.882 1.00 94.94 83 SER A C 1
ATOM 609 O O . SER A 1 83 ? -1.991 -8.388 -8.152 1.00 94.94 83 SER A O 1
ATOM 611 N N . TRP A 1 84 ? -0.150 -8.223 -6.879 1.00 95.50 84 TRP A N 1
ATOM 612 C CA . TRP A 1 84 ? -0.483 -9.325 -5.993 1.00 95.50 84 TRP A CA 1
ATOM 613 C C . TRP A 1 84 ? -1.779 -9.070 -5.206 1.00 95.50 84 TRP A C 1
ATOM 615 O O . TRP A 1 84 ? -2.662 -9.927 -5.197 1.00 95.50 84 TRP A O 1
ATOM 625 N N . LEU A 1 85 ? -1.972 -7.878 -4.633 1.00 95.69 85 LEU A N 1
ATOM 626 C CA . LEU A 1 85 ? -3.220 -7.516 -3.945 1.00 95.69 85 LEU A CA 1
ATOM 627 C C . LEU A 1 85 ? -4.434 -7.500 -4.884 1.00 95.69 85 LEU A C 1
ATOM 629 O O . LEU A 1 85 ? -5.531 -7.879 -4.475 1.00 95.69 85 LEU A O 1
ATOM 633 N N . GLN A 1 86 ? -4.261 -7.119 -6.152 1.00 95.06 86 GLN A N 1
ATOM 634 C CA . GLN A 1 86 ? -5.343 -7.145 -7.144 1.00 95.06 86 GLN A CA 1
ATOM 635 C C . GLN A 1 86 ? -5.871 -8.557 -7.437 1.00 95.06 86 GLN A C 1
ATOM 637 O O . GLN A 1 86 ? -7.006 -8.692 -7.892 1.00 95.06 86 GLN A O 1
ATOM 642 N N . THR A 1 87 ? -5.099 -9.602 -7.129 1.00 94.94 87 THR A N 1
ATOM 643 C CA . THR A 1 87 ? -5.560 -10.997 -7.245 1.00 94.94 87 THR A CA 1
ATOM 644 C C . THR A 1 87 ? -6.478 -11.433 -6.099 1.00 94.94 87 THR A C 1
ATOM 646 O O . THR A 1 87 ? -7.110 -12.482 -6.182 1.00 94.94 87 THR A O 1
ATOM 649 N N . ARG A 1 88 ? -6.560 -10.648 -5.016 1.00 95.56 88 ARG A N 1
ATOM 650 C CA . ARG A 1 88 ? -7.373 -10.954 -3.832 1.00 95.56 88 ARG A CA 1
ATOM 651 C C . ARG A 1 88 ? -8.797 -10.437 -4.001 1.00 95.56 88 ARG A C 1
ATOM 653 O O . ARG A 1 88 ? -9.006 -9.413 -4.647 1.00 95.56 88 ARG A O 1
ATOM 660 N N . SER A 1 89 ? -9.768 -11.114 -3.395 1.00 94.50 89 SER A N 1
ATOM 661 C CA . SER A 1 89 ? -11.159 -10.655 -3.353 1.00 94.50 89 SER A CA 1
ATOM 662 C C . SER A 1 89 ? -11.300 -9.371 -2.530 1.00 94.50 89 SER A C 1
ATOM 664 O O . SER A 1 89 ? -10.657 -9.232 -1.489 1.00 94.50 89 SER A O 1
ATOM 666 N N . GLY A 1 90 ? -12.170 -8.462 -2.968 1.00 93.62 90 GLY A N 1
ATOM 667 C CA . GLY A 1 90 ? -12.482 -7.215 -2.269 1.00 93.62 90 GLY A CA 1
ATOM 668 C C . GLY A 1 90 ? -12.452 -5.997 -3.188 1.00 93.62 90 GLY A C 1
ATOM 669 O O . GLY A 1 90 ? -11.789 -5.995 -4.227 1.00 93.62 90 GLY A O 1
ATOM 670 N N . ASP A 1 91 ? -13.141 -4.945 -2.774 1.00 91.75 91 ASP A N 1
ATOM 671 C CA . ASP A 1 91 ? -13.310 -3.711 -3.543 1.00 91.75 91 ASP A CA 1
ATOM 672 C C . ASP A 1 91 ? -12.306 -2.628 -3.123 1.00 91.75 91 ASP A C 1
ATOM 674 O O . ASP A 1 91 ? -11.968 -1.755 -3.916 1.00 91.75 91 ASP A O 1
ATOM 678 N N . SER A 1 92 ? -11.734 -2.738 -1.919 1.00 93.50 92 SER A N 1
ATOM 679 C CA . SER A 1 92 ? -10.673 -1.855 -1.417 1.00 93.50 92 SER A CA 1
ATOM 680 C C . SER A 1 92 ? -9.355 -2.593 -1.157 1.00 93.50 92 SER A C 1
ATOM 682 O O . SER A 1 92 ? -9.320 -3.810 -0.949 1.00 93.50 92 SER A O 1
ATOM 684 N N . TRP A 1 93 ? -8.243 -1.856 -1.098 1.00 94.12 93 TRP A N 1
ATOM 685 C CA . TRP A 1 93 ? -6.932 -2.397 -0.719 1.00 94.12 93 TRP A CA 1
ATOM 686 C C . TRP A 1 93 ? -6.938 -3.030 0.671 1.00 94.12 93 TRP A C 1
ATOM 688 O O . TRP A 1 93 ? -6.275 -4.041 0.881 1.00 94.12 93 TRP A O 1
ATOM 698 N N . GLN A 1 94 ? -7.716 -2.484 1.608 1.00 92.88 94 GLN A N 1
ATOM 699 C CA . GLN A 1 94 ? -7.842 -3.030 2.960 1.00 92.88 94 GLN A CA 1
ATOM 700 C C . GLN A 1 94 ? -8.543 -4.392 2.962 1.00 92.88 94 GLN A C 1
ATOM 702 O O . GLN A 1 94 ? -8.106 -5.310 3.654 1.00 92.88 94 GLN A O 1
ATOM 707 N N . GLN A 1 95 ? -9.617 -4.541 2.184 1.00 92.50 95 GLN A N 1
ATOM 708 C CA . GLN A 1 95 ? -10.300 -5.828 2.035 1.00 92.50 95 GLN A CA 1
ATOM 709 C C . GLN A 1 95 ? -9.391 -6.850 1.349 1.00 92.50 95 GLN A C 1
ATOM 711 O O . GLN A 1 95 ? -9.272 -7.976 1.826 1.00 92.50 95 GLN A O 1
ATOM 716 N N . ARG A 1 96 ? -8.680 -6.432 0.295 1.00 95.38 96 ARG A N 1
ATOM 717 C CA . ARG A 1 96 ? -7.714 -7.276 -0.422 1.00 95.38 96 ARG A CA 1
ATOM 718 C C . ARG A 1 96 ? -6.557 -7.725 0.471 1.00 95.38 96 ARG A C 1
ATOM 720 O O . ARG A 1 96 ? -6.153 -8.880 0.392 1.00 95.38 96 ARG A O 1
ATOM 727 N N . TRP A 1 97 ? -6.061 -6.847 1.345 1.00 93.81 97 TRP A N 1
ATOM 728 C CA . TRP A 1 97 ? -5.055 -7.183 2.355 1.00 93.81 97 TRP A CA 1
ATOM 729 C C . TRP A 1 97 ? -5.583 -8.222 3.351 1.00 93.81 97 TRP A C 1
ATOM 731 O O . TRP A 1 97 ? -4.963 -9.269 3.524 1.00 93.81 97 TRP A O 1
ATOM 741 N N . ARG A 1 98 ? -6.771 -8.009 3.931 1.00 92.69 98 ARG A N 1
ATOM 742 C CA . ARG A 1 98 ? -7.403 -8.978 4.849 1.00 92.69 98 ARG A CA 1
ATOM 743 C C . ARG A 1 98 ? -7.661 -10.337 4.188 1.00 92.69 98 ARG A C 1
ATOM 745 O O . ARG A 1 98 ? -7.432 -11.369 4.802 1.00 92.69 98 ARG A O 1
ATOM 752 N N . ALA A 1 99 ? -8.067 -10.347 2.920 1.00 94.50 99 ALA A N 1
ATOM 753 C CA . ALA A 1 99 ? -8.265 -11.571 2.142 1.00 94.50 99 ALA A CA 1
ATOM 754 C C . ALA A 1 99 ? -6.949 -12.273 1.742 1.00 94.50 99 ALA A C 1
ATOM 756 O O . ALA A 1 99 ? -6.981 -13.374 1.194 1.00 94.50 99 ALA A O 1
ATOM 757 N N . SER A 1 100 ? -5.790 -11.646 1.970 1.00 93.25 100 SER A N 1
ATOM 758 C CA . SER A 1 100 ? -4.484 -12.181 1.565 1.00 93.25 100 SER A CA 1
ATOM 759 C C . SER A 1 100 ? -3.791 -13.040 2.622 1.00 93.25 100 SER A C 1
ATOM 761 O O . SER A 1 100 ? -2.720 -13.556 2.321 1.00 93.25 100 SER A O 1
ATOM 763 N N . VAL A 1 101 ? -4.362 -13.151 3.831 1.00 91.25 101 VAL A N 1
ATOM 764 C CA . VAL A 1 101 ? -3.751 -13.733 5.049 1.00 91.25 101 VAL A CA 1
ATOM 765 C C . VAL A 1 101 ? -2.402 -13.120 5.456 1.00 91.25 101 VAL A C 1
ATOM 767 O O . VAL A 1 101 ? -1.727 -13.640 6.334 1.00 91.25 101 VAL A O 1
ATOM 770 N N . ALA A 1 102 ? -2.004 -11.997 4.849 1.00 94.06 102 ALA A N 1
ATOM 771 C CA . ALA A 1 102 ? -0.753 -11.306 5.159 1.00 94.06 102 ALA A CA 1
ATOM 772 C C . ALA A 1 102 ? -0.640 -10.864 6.616 1.00 94.06 102 ALA A C 1
ATOM 774 O O . ALA A 1 102 ? 0.461 -10.855 7.153 1.00 94.06 102 ALA A O 1
ATOM 775 N N . GLU A 1 103 ? -1.766 -10.511 7.238 1.00 92.75 103 GLU A N 1
ATOM 776 C CA . GLU A 1 103 ? -1.823 -10.110 8.647 1.00 92.75 103 GLU A CA 1
ATOM 777 C C . GLU A 1 103 ? -1.367 -11.236 9.588 1.00 92.75 103 GLU A C 1
ATOM 779 O O . GLU A 1 103 ? -0.806 -10.968 10.644 1.00 92.75 103 GLU A O 1
ATOM 784 N N . ASP A 1 104 ? -1.569 -12.491 9.180 1.00 92.88 104 ASP A N 1
ATOM 785 C CA . ASP A 1 104 ? -1.291 -13.672 9.998 1.00 92.88 104 ASP A CA 1
ATOM 786 C C . ASP A 1 104 ? 0.110 -14.254 9.740 1.00 92.88 104 ASP A C 1
ATOM 788 O O . ASP A 1 104 ? 0.505 -15.228 10.384 1.00 92.88 104 ASP A O 1
ATOM 792 N N . GLN A 1 105 ? 0.869 -13.690 8.792 1.00 93.06 105 GLN A N 1
ATOM 793 C CA . GLN A 1 105 ? 2.206 -14.173 8.446 1.00 93.06 105 GLN A CA 1
ATOM 794 C C . GLN A 1 105 ? 3.311 -13.373 9.144 1.00 93.06 105 GLN A C 1
ATOM 796 O O . GLN A 1 105 ? 3.247 -12.143 9.185 1.00 93.06 105 GLN A O 1
ATOM 801 N N . PRO A 1 106 ? 4.389 -14.039 9.606 1.00 92.69 106 PRO A N 1
ATOM 802 C CA . PRO A 1 106 ? 5.544 -13.350 10.177 1.00 92.69 106 PRO A CA 1
ATOM 803 C C . PRO A 1 106 ? 6.276 -12.487 9.137 1.00 92.69 106 PRO A C 1
ATOM 805 O O . PRO A 1 106 ? 6.743 -11.400 9.472 1.00 92.69 106 PRO A O 1
ATOM 808 N N . ASP A 1 107 ? 6.339 -12.938 7.878 1.00 92.88 107 ASP A N 1
ATOM 809 C CA . ASP A 1 107 ? 6.783 -12.126 6.743 1.00 92.88 107 ASP A CA 1
ATOM 810 C C . ASP A 1 107 ? 5.818 -12.262 5.557 1.00 92.88 107 ASP A C 1
ATOM 812 O O . ASP A 1 107 ? 5.904 -13.161 4.720 1.00 92.88 107 ASP A O 1
ATOM 816 N N . TRP A 1 108 ? 4.889 -11.316 5.453 1.00 92.69 108 TRP A N 1
ATOM 817 C CA . TRP A 1 108 ? 3.928 -11.256 4.353 1.00 92.69 108 TRP A CA 1
ATOM 818 C C . TRP A 1 108 ? 4.581 -11.110 2.969 1.00 92.69 108 TRP A C 1
ATOM 820 O O . TRP A 1 108 ? 3.938 -11.399 1.956 1.00 92.69 108 TRP A O 1
ATOM 830 N N . ARG A 1 109 ? 5.839 -10.654 2.883 1.00 92.19 109 ARG A N 1
ATOM 831 C CA . ARG A 1 109 ? 6.530 -10.435 1.600 1.00 92.19 109 ARG A CA 1
ATOM 832 C C . ARG A 1 109 ? 6.814 -11.750 0.881 1.00 92.19 109 ARG A C 1
ATOM 834 O O . ARG A 1 109 ? 6.868 -11.765 -0.351 1.00 92.19 109 ARG A O 1
ATOM 841 N N . GLU A 1 110 ? 6.920 -12.850 1.621 1.00 91.31 110 GLU A N 1
ATOM 842 C CA . GLU A 1 110 ? 7.039 -14.194 1.051 1.00 91.31 110 GLU A CA 1
ATOM 843 C C . GLU A 1 110 ? 5.816 -14.558 0.196 1.00 91.31 110 GLU A C 1
ATOM 845 O O . GLU A 1 110 ? 5.952 -15.255 -0.806 1.00 91.31 110 GLU A O 1
ATOM 850 N N . LEU A 1 111 ? 4.637 -14.001 0.504 1.00 90.44 111 LEU A N 1
ATOM 851 C CA . LEU A 1 111 ? 3.412 -14.227 -0.267 1.00 90.44 111 LEU A CA 1
ATOM 852 C C . LEU A 1 111 ? 3.371 -13.461 -1.598 1.00 90.44 111 LEU A C 1
ATOM 854 O O . LEU A 1 111 ? 2.612 -13.843 -2.491 1.00 90.44 111 LEU A O 1
ATOM 858 N N . VAL A 1 112 ? 4.104 -12.347 -1.707 1.00 89.19 112 VAL A N 1
ATOM 859 C CA . VAL A 1 112 ? 4.113 -11.451 -2.884 1.00 89.19 112 VAL A CA 1
ATOM 860 C C . VAL A 1 112 ? 4.991 -12.013 -3.994 1.00 89.19 112 VAL A C 1
ATOM 862 O O . VAL A 1 112 ? 4.740 -11.786 -5.179 1.00 89.19 112 VAL A O 1
ATOM 865 N N . THR A 1 113 ? 6.046 -12.721 -3.603 1.00 72.81 113 THR A N 1
ATOM 866 C CA . THR A 1 113 ? 7.007 -13.289 -4.537 1.00 72.81 113 THR A CA 1
ATOM 867 C C . THR A 1 113 ? 6.337 -14.469 -5.241 1.00 72.81 113 THR A C 1
ATOM 869 O O . THR A 1 113 ? 5.834 -15.363 -4.560 1.00 72.81 113 THR A O 1
ATOM 872 N N . PRO A 1 114 ? 6.281 -14.511 -6.586 1.00 55.03 114 PRO A N 1
ATOM 873 C CA . PRO A 1 114 ? 5.854 -15.726 -7.256 1.00 55.03 114 PRO A CA 1
ATOM 874 C C . PRO A 1 114 ? 6.776 -16.860 -6.820 1.00 55.03 114 PRO A C 1
ATOM 876 O O . PRO A 1 114 ? 7.977 -16.668 -6.628 1.00 55.03 114 PRO A O 1
ATOM 879 N N . ASP A 1 115 ? 6.184 -18.032 -6.649 1.00 48.31 115 ASP A N 1
ATOM 880 C CA . ASP A 1 115 ? 6.826 -19.244 -6.172 1.00 48.31 115 ASP A CA 1
ATOM 881 C C . ASP A 1 115 ? 7.876 -19.726 -7.197 1.00 48.31 115 ASP A C 1
ATOM 883 O O . ASP A 1 115 ? 7.646 -20.649 -7.975 1.00 48.31 115 ASP A O 1
ATOM 887 N N . VAL A 1 116 ? 9.048 -19.080 -7.237 1.00 50.59 116 VAL A N 1
ATOM 888 C CA . VAL A 1 116 ? 10.214 -19.526 -8.026 1.00 50.59 116 VAL A CA 1
ATOM 889 C C . VAL A 1 116 ? 10.689 -20.907 -7.535 1.00 50.59 116 VAL A C 1
ATOM 891 O O . VAL A 1 116 ? 11.411 -21.604 -8.242 1.00 50.59 116 VAL A O 1
ATOM 894 N N . ASN A 1 117 ? 10.233 -21.349 -6.356 1.00 40.56 117 ASN A N 1
ATOM 895 C CA . ASN A 1 117 ? 10.616 -22.608 -5.721 1.00 40.56 117 ASN A CA 1
ATOM 896 C C . ASN A 1 117 ? 9.613 -23.766 -5.929 1.00 40.56 117 ASN A C 1
ATOM 898 O O . ASN A 1 117 ? 9.949 -24.913 -5.635 1.00 40.56 117 ASN A O 1
ATOM 902 N N . ARG A 1 118 ? 8.424 -23.532 -6.511 1.00 46.03 118 ARG A N 1
ATOM 903 C CA . ARG A 1 118 ? 7.483 -24.614 -6.896 1.00 46.03 118 ARG A CA 1
ATOM 904 C C . ARG A 1 118 ? 7.936 -25.447 -8.095 1.00 46.03 118 ARG A C 1
ATOM 906 O O . ARG A 1 118 ? 7.341 -26.483 -8.374 1.00 46.03 118 ARG A O 1
ATOM 913 N N . ALA A 1 119 ? 8.999 -25.033 -8.780 1.00 41.00 119 ALA A N 1
ATOM 914 C CA . ALA A 1 119 ? 9.603 -25.760 -9.891 1.00 41.00 119 ALA A CA 1
ATOM 915 C C . ALA A 1 119 ? 10.860 -26.547 -9.472 1.00 41.00 119 ALA A C 1
ATOM 917 O O . ALA A 1 119 ? 11.827 -26.617 -10.228 1.00 41.00 119 ALA A O 1
ATOM 918 N N . ARG A 1 120 ? 10.881 -27.161 -8.279 1.00 45.59 120 ARG A N 1
ATOM 919 C CA . ARG A 1 120 ? 11.813 -28.270 -8.025 1.00 45.59 120 ARG A CA 1
ATOM 920 C C . ARG A 1 120 ? 11.201 -29.537 -8.640 1.00 45.59 120 ARG A C 1
ATOM 922 O O . ARG A 1 120 ? 10.230 -30.041 -8.078 1.00 45.59 120 ARG A O 1
ATOM 929 N N . PRO A 1 121 ? 11.718 -30.074 -9.762 1.00 46.66 121 PRO A N 1
ATOM 930 C CA . PRO A 1 121 ? 11.243 -31.356 -10.258 1.00 46.66 121 PRO A CA 1
ATOM 931 C C . PRO A 1 121 ? 11.542 -32.427 -9.206 1.00 46.66 121 PRO A C 1
ATOM 933 O O . PRO A 1 121 ? 12.636 -32.457 -8.632 1.00 46.66 121 PRO A O 1
ATOM 936 N N . LEU A 1 122 ? 10.557 -33.288 -8.948 1.00 53.75 122 LEU A N 1
ATOM 937 C CA . LEU A 1 122 ? 10.745 -34.527 -8.204 1.00 53.75 122 LEU A CA 1
ATOM 938 C C . LEU A 1 122 ? 11.877 -35.300 -8.891 1.00 53.75 122 LEU A C 1
ATOM 940 O O . LEU A 1 122 ? 11.706 -35.806 -9.997 1.00 53.75 122 LEU A O 1
ATOM 944 N N . ARG A 1 123 ? 13.053 -35.342 -8.261 1.00 48.19 123 ARG A N 1
ATOM 945 C CA . ARG A 1 123 ? 14.073 -36.333 -8.599 1.00 48.19 123 ARG A CA 1
ATOM 946 C C . ARG A 1 123 ? 13.601 -37.652 -7.993 1.00 48.19 123 ARG A C 1
ATOM 948 O O . ARG A 1 123 ? 13.828 -37.887 -6.809 1.00 48.19 123 ARG A O 1
ATOM 955 N N . THR A 1 124 ? 12.860 -38.422 -8.782 1.00 66.38 124 THR A N 1
ATOM 956 C CA . THR A 1 124 ? 12.775 -39.883 -8.644 1.00 66.38 124 THR A CA 1
ATOM 957 C C . THR A 1 124 ? 14.083 -40.513 -9.079 1.00 66.38 124 THR A C 1
ATOM 959 O O . THR A 1 124 ? 14.626 -40.026 -10.099 1.00 66.38 124 THR A O 1
#

Organism: Rhodococcus opacus (NCBI:txid37919)

Radius of gyration: 34.12 Å; chains: 1; bounding box: 50×63×106 Å

pLDDT: mean 79.68, std 21.31, range [27.91, 97.31]

Sequence (124 aa):
MTNADSQVLLTGATDTAPATTGPAKPTGAQLLTWFPPRPVSASWPATEASRAEVLGRVLSAPWALDNPNSQQTRRLGILAVLSWLQTRSGDSWQQRWRASVAEDQPDWRELVTPDVNRARPLRT

Secondary structure (DSSP, 8-state):
---------------------PPPPPPHHHHHHHSPPPP--S--GGGG--HHHHHHHHTSTTS--SSHHHHHHHHHHHHHHHHHHHTSSSSSHHHHHHTTTGGG-S-GGGGTS--TTTT-----